Protein AF-A0A821YBG0-F1 (afdb_monomer_lite)

Secondary structure (DSSP, 8-state):
-PPPHHHH-GGGSSS----HHHHHHHHHHHHHHHHHHHHHHHHH-SS-HHHHHHHT---HHHHHT-

Sequence (66 aa):
MTPDPTITGGTWYSDHEFEAEFVRVLNEQCARLLDERLEEATTKFPNDPFLRRTSSLVSSVDLVAL

Organism: NCBI:txid392032

pLDDT: mean 82.62, std 15.38, range [53.62, 97.31]

InterPro domains:
  IPR007832 RNA polymerase Rpc34 [PF05158] (2-41)

Structure (mmCIF, N/CA/C/O backbone):
data_AF-A0A821YBG0-F1
#
_entry.id   AF-A0A821YBG0-F1
#
loop_
_atom_site.group_PDB
_atom_site.id
_atom_site.type_symbol
_atom_site.label_atom_id
_atom_site.label_alt_id
_atom_site.label_comp_id
_atom_site.label_asym_id
_atom_site.label_entity_id
_atom_site.label_seq_id
_atom_site.pdbx_PDB_ins_code
_atom_site.Cartn_x
_atom_site.Cartn_y
_atom_site.Cartn_z
_atom_site.occupancy
_atom_site.B_iso_or_equiv
_atom_site.auth_seq_id
_atom_site.auth_comp_id
_atom_site.auth_asym_id
_atom_site.auth_atom_id
_atom_site.pdbx_PDB_model_num
ATOM 1 N N . MET A 1 1 ? 27.142 18.540 -25.732 1.00 55.91 1 MET A N 1
ATOM 2 C CA . MET A 1 1 ? 25.902 19.121 -25.180 1.00 55.91 1 MET A CA 1
ATOM 3 C C . MET A 1 1 ? 24.899 17.993 -25.091 1.00 55.91 1 MET A C 1
ATOM 5 O O . MET A 1 1 ? 24.547 17.447 -26.127 1.00 55.91 1 MET A O 1
ATOM 9 N N . THR A 1 2 ? 2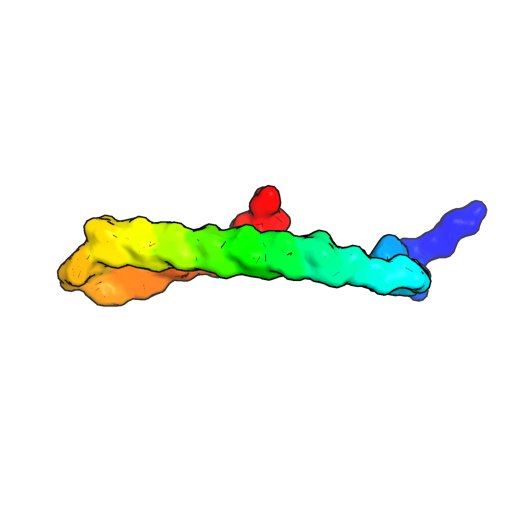4.540 17.571 -23.885 1.00 58.94 2 THR A N 1
ATOM 10 C CA . THR A 1 2 ? 23.487 16.574 -23.668 1.00 58.94 2 THR A CA 1
ATOM 11 C C . THR A 1 2 ? 22.149 17.307 -23.567 1.00 58.94 2 THR A C 1
ATOM 13 O O . THR A 1 2 ? 22.087 18.323 -22.873 1.00 58.94 2 THR A O 1
ATOM 16 N N . PRO A 1 3 ? 21.114 16.871 -24.302 1.00 66.44 3 PRO A N 1
ATOM 17 C CA . PRO A 1 3 ? 19.809 17.520 -24.272 1.00 66.44 3 PRO A CA 1
ATOM 18 C C . PRO A 1 3 ? 19.161 17.387 -22.887 1.00 66.44 3 PRO A C 1
ATOM 20 O O . PRO A 1 3 ? 19.409 16.419 -22.167 1.00 66.44 3 PRO A O 1
ATOM 23 N N . ASP A 1 4 ? 18.363 18.389 -22.517 1.00 69.94 4 ASP A N 1
ATOM 24 C CA . ASP A 1 4 ? 17.753 18.484 -21.192 1.00 69.94 4 ASP A CA 1
ATOM 25 C C . ASP A 1 4 ? 16.814 17.285 -20.925 1.00 69.94 4 ASP A C 1
ATOM 27 O O . ASP A 1 4 ? 15.943 17.008 -21.759 1.00 69.94 4 ASP A O 1
ATOM 31 N N . PRO A 1 5 ? 16.950 16.576 -19.786 1.00 62.22 5 PRO A N 1
ATOM 32 C CA . PRO A 1 5 ? 16.128 15.411 -19.457 1.00 62.22 5 PRO A CA 1
ATOM 33 C C . PRO A 1 5 ? 14.630 15.712 -19.364 1.00 62.22 5 PRO A C 1
ATOM 35 O O . PRO A 1 5 ? 13.818 14.814 -19.553 1.00 62.22 5 PRO A O 1
ATOM 38 N N . THR A 1 6 ? 14.238 16.959 -19.088 1.00 64.88 6 THR A N 1
ATOM 39 C CA . THR A 1 6 ? 12.821 17.359 -19.075 1.00 64.88 6 THR A CA 1
ATOM 40 C C . THR A 1 6 ? 12.227 17.464 -20.481 1.00 64.88 6 THR A C 1
ATOM 42 O O . THR A 1 6 ? 11.015 17.347 -20.639 1.00 64.88 6 THR A O 1
ATOM 45 N N . ILE A 1 7 ? 13.072 17.633 -21.506 1.00 61.66 7 ILE A N 1
ATOM 46 C CA . ILE A 1 7 ? 12.678 17.743 -22.919 1.00 61.66 7 ILE A CA 1
ATOM 47 C C . ILE A 1 7 ? 12.742 16.382 -23.615 1.00 61.66 7 ILE A C 1
ATOM 49 O O . ILE A 1 7 ? 11.871 16.060 -24.417 1.00 61.66 7 ILE A O 1
ATOM 53 N N . THR A 1 8 ? 13.757 15.569 -23.316 1.00 62.53 8 THR A N 1
ATOM 54 C CA . THR A 1 8 ? 13.872 14.201 -23.855 1.00 62.53 8 THR A CA 1
ATOM 55 C C . THR A 1 8 ? 13.090 13.174 -23.049 1.00 62.53 8 THR A C 1
ATOM 57 O O . THR A 1 8 ? 13.050 12.007 -23.424 1.00 62.53 8 THR A O 1
ATOM 60 N N . GLY A 1 9 ? 12.515 13.593 -21.918 1.00 60.69 9 GLY A N 1
ATOM 61 C CA . GLY A 1 9 ? 11.884 12.709 -20.949 1.00 60.69 9 GLY A CA 1
ATOM 62 C C . GLY A 1 9 ? 12.873 11.839 -20.157 1.00 60.69 9 GLY A C 1
ATOM 63 O O . GLY A 1 9 ? 12.466 11.021 -19.331 1.00 60.69 9 GLY A O 1
ATOM 64 N N . GLY A 1 10 ? 14.181 12.010 -20.372 1.00 62.47 10 GLY A N 1
ATOM 65 C CA . GLY A 1 10 ? 15.219 11.212 -19.728 1.00 62.47 10 GLY A CA 1
ATOM 66 C C . GLY A 1 10 ? 15.008 9.708 -19.935 1.00 62.47 10 GLY A C 1
ATOM 67 O O . GLY A 1 10 ? 14.360 9.263 -20.883 1.00 62.47 10 GLY A O 1
ATOM 68 N N . THR A 1 11 ? 15.525 8.903 -19.011 1.00 56.56 11 THR A N 1
ATOM 69 C CA . THR A 1 11 ? 15.381 7.438 -19.033 1.00 56.56 11 THR A CA 1
ATOM 70 C C . THR A 1 11 ? 13.915 6.964 -19.028 1.00 56.56 11 THR A C 1
ATOM 72 O O . THR A 1 11 ? 13.654 5.825 -19.387 1.00 56.56 11 THR A O 1
ATOM 75 N N . TRP A 1 12 ? 12.951 7.827 -18.674 1.00 55.75 12 TRP A N 1
ATOM 76 C CA . TRP A 1 12 ? 11.520 7.496 -18.590 1.00 55.75 12 TRP A CA 1
ATOM 77 C C . TRP A 1 12 ? 10.798 7.458 -19.945 1.00 55.75 12 TRP A C 1
ATOM 79 O O . TRP A 1 12 ? 9.763 6.810 -20.051 1.00 55.75 12 TRP A O 1
ATOM 89 N N . TYR A 1 13 ? 11.328 8.147 -20.961 1.00 53.62 13 TYR A N 1
ATOM 90 C CA . TYR A 1 13 ? 10.776 8.178 -22.328 1.00 53.62 13 TYR A CA 1
ATOM 91 C C . TYR A 1 13 ? 11.783 7.678 -23.372 1.00 53.62 13 TYR A C 1
ATOM 93 O O . TYR A 1 13 ? 11.639 7.926 -24.568 1.00 53.62 13 TYR A O 1
ATOM 101 N N . SER A 1 14 ? 12.835 6.996 -22.920 1.00 54.31 14 SER A N 1
ATOM 102 C CA . SER A 1 14 ? 13.719 6.257 -23.819 1.00 54.31 14 SER A CA 1
ATOM 103 C C . SER A 1 14 ? 12.941 5.064 -24.390 1.00 54.31 14 SER A C 1
ATOM 105 O O . SER A 1 14 ? 12.150 4.480 -23.660 1.00 54.31 14 SER A O 1
ATOM 107 N N . ASP A 1 15 ? 13.199 4.651 -25.637 1.00 55.47 15 ASP A N 1
ATOM 108 C CA . ASP A 1 15 ? 12.626 3.450 -26.302 1.00 55.47 15 ASP A CA 1
ATOM 109 C C . ASP A 1 15 ? 12.831 2.113 -25.535 1.00 55.47 15 ASP A C 1
ATOM 111 O O . ASP A 1 15 ? 12.500 1.035 -26.029 1.00 55.47 15 ASP A O 1
ATOM 115 N N . HIS A 1 16 ? 13.383 2.155 -24.322 1.00 54.44 16 HIS A N 1
ATOM 116 C CA . HIS A 1 16 ? 13.278 1.076 -23.358 1.00 54.44 16 HIS A CA 1
ATOM 117 C C . HIS A 1 16 ? 11.847 1.036 -22.819 1.00 54.44 16 HIS A C 1
ATOM 119 O O . HIS A 1 16 ? 11.501 1.756 -21.883 1.00 54.44 16 HIS A O 1
ATOM 125 N N . GLU A 1 17 ? 11.019 0.162 -23.395 1.00 60.66 17 GLU A N 1
ATOM 126 C CA . GLU A 1 17 ? 9.857 -0.373 -22.687 1.00 60.66 17 GLU A CA 1
ATOM 127 C C . GLU A 1 17 ? 10.283 -0.686 -21.248 1.00 60.66 17 GLU A C 1
ATOM 129 O O . GLU A 1 17 ? 11.269 -1.400 -21.036 1.00 60.66 17 GLU A O 1
ATOM 134 N N . PHE A 1 18 ? 9.589 -0.108 -20.262 1.00 62.78 18 PHE A N 1
ATOM 135 C CA . PHE A 1 18 ? 9.800 -0.467 -18.864 1.00 62.78 18 PHE A CA 1
ATOM 136 C C . PHE A 1 18 ? 9.821 -1.987 -18.769 1.00 62.78 18 PHE A C 1
ATOM 138 O O . PHE A 1 18 ? 8.894 -2.637 -19.257 1.00 62.78 18 PHE A O 1
ATOM 145 N N . GLU A 1 19 ? 10.866 -2.550 -18.161 1.00 75.94 19 GLU A N 1
ATOM 146 C CA . GLU A 1 19 ? 10.937 -3.989 -17.947 1.00 75.94 19 GLU A CA 1
ATOM 147 C C . GLU A 1 19 ? 9.668 -4.410 -17.199 1.00 75.94 19 GLU A C 1
ATOM 149 O O . GLU A 1 19 ? 9.488 -4.083 -16.024 1.00 75.94 19 GLU A O 1
ATOM 154 N N . ALA A 1 20 ? 8.750 -5.086 -17.895 1.00 81.50 20 ALA A N 1
ATOM 155 C CA . ALA A 1 20 ? 7.434 -5.419 -17.351 1.00 81.50 20 ALA A CA 1
ATOM 156 C C . ALA A 1 20 ? 7.560 -6.210 -16.040 1.00 81.50 20 ALA A C 1
ATOM 158 O O . ALA A 1 20 ? 6.773 -6.027 -15.113 1.00 81.50 20 ALA A O 1
ATOM 159 N N . GLU A 1 21 ? 8.615 -7.018 -15.938 1.00 84.50 21 GLU A N 1
ATOM 160 C CA . GLU A 1 21 ? 8.990 -7.738 -14.727 1.00 84.50 21 GLU A CA 1
ATOM 161 C C . GLU A 1 21 ? 9.393 -6.812 -13.577 1.00 84.50 21 GLU A C 1
ATOM 163 O O . GLU A 1 21 ? 8.970 -7.034 -12.446 1.00 84.50 21 GLU A O 1
ATOM 168 N N . PHE A 1 22 ? 10.141 -5.740 -13.839 1.00 83.88 22 PHE A N 1
ATOM 169 C CA . PHE A 1 22 ? 10.502 -4.767 -12.809 1.00 83.88 22 PHE A CA 1
ATOM 170 C C . PHE A 1 22 ? 9.266 -4.040 -12.268 1.00 83.88 22 PHE A C 1
ATOM 172 O O . PHE A 1 22 ? 9.074 -3.959 -11.054 1.00 83.88 22 PHE A O 1
ATOM 179 N N . VAL A 1 23 ? 8.378 -3.580 -13.155 1.00 86.31 23 VAL A N 1
ATOM 180 C CA . VAL A 1 23 ? 7.117 -2.931 -12.757 1.00 86.31 23 VAL A CA 1
ATOM 181 C C . VAL A 1 23 ? 6.229 -3.894 -11.967 1.00 86.31 23 VAL A C 1
ATOM 183 O O . VAL A 1 23 ? 5.642 -3.506 -10.956 1.00 86.31 23 VAL A O 1
ATOM 186 N N . ARG A 1 24 ? 6.157 -5.163 -12.390 1.00 88.38 24 ARG A N 1
ATOM 187 C CA . ARG A 1 24 ? 5.422 -6.216 -11.681 1.00 88.38 24 ARG A CA 1
ATOM 188 C C . ARG A 1 24 ? 5.968 -6.424 -10.269 1.00 88.38 24 ARG A C 1
ATOM 190 O O . ARG A 1 24 ? 5.188 -6.406 -9.321 1.00 88.38 24 ARG A O 1
ATOM 197 N N . VAL A 1 25 ? 7.287 -6.553 -10.119 1.00 91.12 25 VAL A N 1
ATOM 198 C CA . VAL A 1 25 ? 7.935 -6.719 -8.810 1.00 91.12 25 VAL A CA 1
ATOM 199 C C . VAL A 1 25 ? 7.672 -5.514 -7.911 1.00 91.12 25 VAL A C 1
ATOM 201 O O . VAL A 1 25 ? 7.288 -5.704 -6.759 1.00 91.12 25 VAL A O 1
ATOM 204 N N . LEU A 1 26 ? 7.814 -4.284 -8.416 1.00 89.38 26 LEU A N 1
ATOM 205 C CA . LEU A 1 26 ? 7.512 -3.080 -7.634 1.00 89.38 26 LEU A CA 1
ATOM 206 C C . LEU A 1 26 ? 6.060 -3.059 -7.152 1.0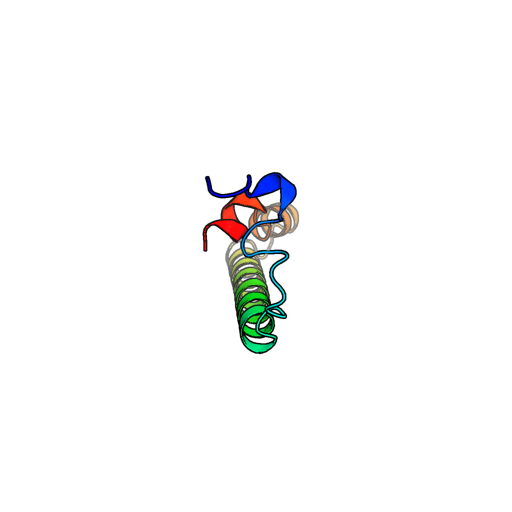0 89.38 26 LEU A C 1
ATOM 208 O O . LEU A 1 26 ? 5.804 -2.760 -5.987 1.00 89.38 26 LEU A O 1
ATOM 212 N N . ASN A 1 27 ? 5.115 -3.415 -8.022 1.00 90.88 27 ASN A N 1
ATOM 213 C CA . ASN A 1 27 ? 3.703 -3.487 -7.663 1.00 90.88 27 ASN A CA 1
ATOM 214 C C . ASN A 1 27 ? 3.457 -4.528 -6.554 1.00 90.88 27 ASN A C 1
ATOM 216 O O . ASN A 1 27 ? 2.816 -4.224 -5.550 1.00 90.88 27 ASN A O 1
ATOM 220 N N . GLU A 1 28 ? 4.041 -5.723 -6.681 1.00 94.50 28 GLU A N 1
ATOM 221 C CA . GLU A 1 28 ? 3.950 -6.777 -5.662 1.00 94.50 28 GLU A CA 1
ATOM 222 C C . GLU A 1 28 ? 4.546 -6.344 -4.309 1.00 94.50 28 GLU A C 1
ATOM 224 O O . GLU A 1 28 ? 3.965 -6.643 -3.264 1.00 94.50 28 GLU A O 1
ATOM 229 N N . GLN A 1 29 ? 5.670 -5.617 -4.304 1.00 92.00 29 GLN A N 1
ATOM 230 C CA . GLN A 1 29 ? 6.260 -5.082 -3.068 1.00 92.00 29 GLN A CA 1
ATOM 231 C C . GLN A 1 29 ? 5.373 -4.009 -2.427 1.00 92.00 29 GLN A C 1
ATOM 233 O O . GLN A 1 29 ? 5.154 -4.039 -1.216 1.00 92.00 29 GLN A O 1
ATOM 238 N N . CYS A 1 30 ? 4.823 -3.093 -3.230 1.00 92.94 30 CYS A N 1
ATOM 239 C CA . CYS A 1 30 ? 3.917 -2.058 -2.736 1.00 92.94 30 CYS A CA 1
ATOM 240 C C . CYS A 1 30 ? 2.658 -2.675 -2.116 1.00 92.94 30 CYS A C 1
ATOM 242 O O . CYS A 1 30 ? 2.258 -2.281 -1.024 1.00 92.94 30 CYS A O 1
ATOM 244 N N . ALA A 1 31 ? 2.058 -3.666 -2.782 1.00 94.19 31 ALA A N 1
ATOM 245 C CA . ALA A 1 31 ? 0.890 -4.372 -2.266 1.00 94.19 31 ALA A CA 1
ATOM 246 C C . ALA A 1 31 ? 1.196 -5.073 -0.934 1.00 94.19 31 ALA A C 1
ATOM 248 O O . ALA A 1 31 ? 0.479 -4.869 0.043 1.00 94.19 31 ALA A O 1
ATOM 249 N N . ARG A 1 32 ? 2.311 -5.815 -0.867 1.00 95.50 32 ARG A N 1
ATOM 250 C CA . ARG A 1 32 ? 2.734 -6.520 0.352 1.00 95.50 32 ARG A CA 1
ATOM 251 C C . ARG A 1 32 ? 2.909 -5.575 1.537 1.00 95.50 32 ARG A C 1
ATOM 253 O O . ARG A 1 32 ? 2.404 -5.859 2.615 1.00 95.50 32 ARG A O 1
ATOM 260 N N . LEU A 1 33 ? 3.583 -4.445 1.333 1.00 93.62 33 LEU A N 1
ATOM 261 C CA . LEU A 1 33 ? 3.761 -3.441 2.379 1.00 93.62 33 LEU A CA 1
ATOM 262 C C . LEU A 1 33 ? 2.412 -2.948 2.923 1.00 93.62 33 LEU A C 1
ATOM 264 O O . LEU A 1 33 ? 2.242 -2.797 4.132 1.00 93.62 33 LEU A O 1
ATOM 268 N N . LEU A 1 34 ? 1.461 -2.647 2.036 1.00 94.44 34 LEU A N 1
ATOM 269 C CA . LEU A 1 34 ? 0.150 -2.140 2.440 1.00 94.44 34 LEU A CA 1
ATOM 270 C C . LEU A 1 34 ? -0.636 -3.191 3.236 1.00 94.44 34 LEU A C 1
ATOM 272 O O . LEU A 1 34 ? -1.258 -2.841 4.241 1.00 94.44 34 LEU A O 1
ATOM 276 N N . ASP A 1 35 ? -0.550 -4.461 2.841 1.00 96.19 35 ASP A N 1
ATOM 277 C CA . ASP A 1 35 ? -1.158 -5.576 3.573 1.00 96.19 35 ASP A CA 1
ATOM 278 C C . ASP A 1 35 ? -0.534 -5.746 4.968 1.00 96.19 35 ASP A C 1
ATOM 280 O O . ASP A 1 35 ? -1.261 -5.821 5.962 1.00 96.19 35 ASP A O 1
ATOM 284 N N . GLU A 1 36 ? 0.798 -5.708 5.075 1.00 95.81 36 GLU A N 1
ATOM 285 C CA . GLU A 1 36 ? 1.516 -5.775 6.358 1.00 95.81 36 GLU A CA 1
ATOM 286 C C . GLU A 1 36 ? 1.089 -4.639 7.302 1.00 95.81 36 GLU A C 1
ATOM 288 O O . GLU A 1 36 ? 0.818 -4.854 8.486 1.00 95.81 36 GLU A O 1
ATOM 293 N N . ARG A 1 37 ? 0.948 -3.413 6.782 1.00 95.12 37 ARG A N 1
ATOM 294 C CA . ARG A 1 37 ? 0.491 -2.259 7.576 1.00 95.12 37 ARG A CA 1
ATOM 295 C C . ARG A 1 37 ? -0.950 -2.407 8.043 1.00 95.12 37 ARG A C 1
ATOM 297 O O . ARG A 1 37 ? -1.271 -2.013 9.168 1.00 95.12 37 ARG A O 1
ATOM 304 N N . LEU A 1 38 ? -1.820 -2.972 7.211 1.00 95.88 38 LEU A N 1
ATOM 305 C CA . LEU A 1 38 ? -3.1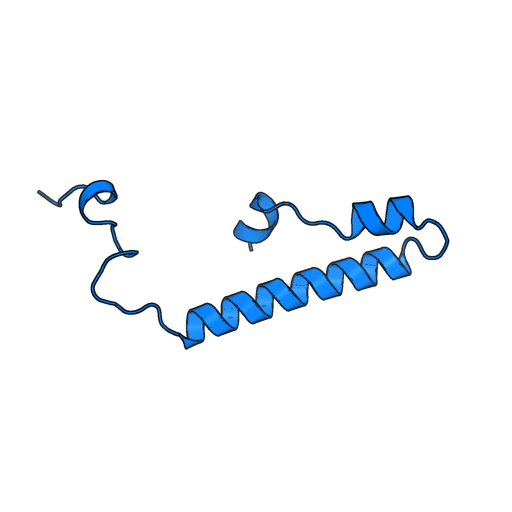98 -3.261 7.589 1.00 95.88 38 LEU A CA 1
ATOM 306 C C . LEU A 1 38 ? -3.268 -4.326 8.691 1.00 95.88 38 LEU A C 1
ATOM 308 O O . LEU A 1 38 ? -4.032 -4.165 9.650 1.00 95.88 38 LEU A O 1
ATOM 312 N N . GLU A 1 39 ? -2.474 -5.388 8.582 1.00 97.31 39 GLU A N 1
ATOM 313 C CA . GLU A 1 39 ? -2.398 -6.448 9.588 1.00 97.31 39 GLU A CA 1
ATOM 314 C C . GLU A 1 39 ? -1.872 -5.909 10.925 1.00 97.31 39 GLU A C 1
ATOM 316 O O . GLU A 1 39 ? -2.480 -6.135 11.980 1.00 97.31 39 GLU A O 1
ATOM 321 N N . GLU A 1 40 ? -0.808 -5.104 10.890 1.00 96.81 40 GLU A N 1
ATOM 322 C CA . GLU A 1 40 ? -0.278 -4.431 12.073 1.00 96.81 40 GLU A CA 1
ATOM 323 C C . GLU A 1 40 ? -1.318 -3.524 12.737 1.00 96.81 40 GLU A C 1
ATOM 325 O O . GLU A 1 40 ? -1.503 -3.582 13.955 1.00 96.81 40 GLU A O 1
ATOM 330 N N . ALA A 1 41 ? -2.008 -2.687 11.958 1.00 97.19 41 ALA A N 1
ATOM 331 C CA . ALA A 1 41 ? -3.043 -1.794 12.468 1.00 97.19 41 ALA A CA 1
ATOM 332 C C . ALA A 1 41 ? -4.209 -2.578 13.084 1.00 97.19 41 ALA A C 1
ATOM 334 O O . ALA A 1 41 ? -4.739 -2.200 14.131 1.00 97.19 41 ALA A O 1
ATOM 335 N N . THR A 1 42 ? -4.592 -3.694 12.461 1.00 96.69 42 THR A N 1
ATOM 336 C CA . THR A 1 42 ? -5.651 -4.583 12.955 1.00 96.69 42 THR A CA 1
ATOM 337 C C . THR A 1 42 ? -5.267 -5.236 14.274 1.00 96.69 42 THR A C 1
ATOM 339 O O . THR A 1 42 ? -6.089 -5.288 15.189 1.00 96.69 42 THR A O 1
ATOM 342 N N . THR A 1 43 ? -4.010 -5.657 14.398 1.00 96.69 43 THR A N 1
ATOM 343 C CA . THR A 1 43 ? -3.467 -6.271 15.613 1.00 96.69 43 THR A CA 1
ATOM 344 C C . THR A 1 43 ? -3.310 -5.255 16.746 1.00 96.69 43 THR A C 1
ATOM 346 O O . THR A 1 43 ? -3.650 -5.547 17.891 1.00 96.69 43 THR A O 1
ATOM 349 N N . LYS A 1 44 ? -2.829 -4.042 16.443 1.00 96.94 44 LYS A N 1
ATOM 350 C CA . LYS A 1 44 ? -2.601 -2.972 17.431 1.00 96.94 44 LYS A CA 1
ATOM 351 C C . LYS A 1 44 ? -3.903 -2.342 17.932 1.00 96.94 44 LYS A C 1
ATOM 353 O O . LYS A 1 44 ? -3.981 -1.956 19.097 1.00 96.94 44 LYS A O 1
ATOM 358 N N . PHE A 1 45 ? -4.925 -2.249 17.078 1.00 96.69 45 PHE A N 1
ATOM 359 C CA . PHE A 1 45 ? -6.173 -1.536 17.371 1.00 96.69 45 PHE A CA 1
ATOM 360 C C . PHE A 1 45 ? -7.420 -2.393 17.081 1.00 96.69 45 PHE A C 1
ATOM 362 O O . PHE A 1 45 ? -8.233 -2.044 16.220 1.00 96.69 45 PHE A O 1
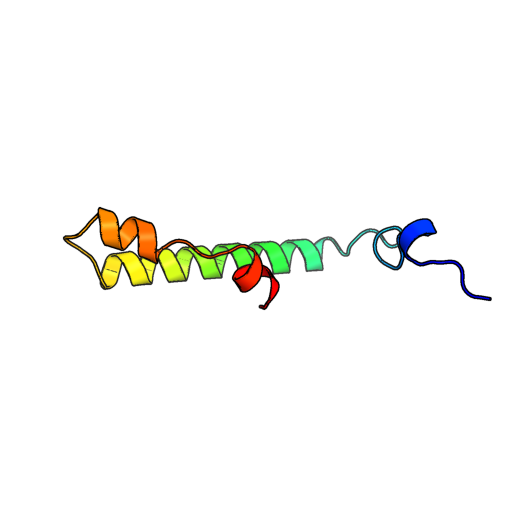ATOM 369 N N . PRO A 1 46 ? -7.631 -3.511 17.803 1.00 95.06 46 PRO A N 1
ATOM 370 C CA . PRO A 1 46 ? -8.738 -4.430 17.522 1.00 95.06 46 PRO A CA 1
ATOM 371 C C . PRO A 1 46 ? -10.120 -3.815 17.796 1.00 95.06 46 PRO A C 1
ATOM 373 O O . PRO A 1 46 ? -11.077 -4.112 17.082 1.00 95.06 46 PRO A O 1
ATOM 376 N N . ASN A 1 47 ? -10.213 -2.930 18.796 1.00 97.00 47 ASN A N 1
ATOM 377 C CA . ASN A 1 47 ? -11.469 -2.333 19.268 1.00 97.00 47 ASN A CA 1
ATOM 378 C C . ASN A 1 47 ? -11.587 -0.828 18.968 1.00 97.00 47 ASN A C 1
ATOM 380 O O . ASN A 1 47 ? -12.561 -0.204 19.382 1.00 97.00 47 ASN A O 1
ATOM 384 N N . ASP A 1 48 ? -10.617 -0.243 18.259 1.00 96.44 48 ASP A N 1
ATOM 385 C CA . ASP A 1 48 ? -10.654 1.159 17.836 1.00 96.44 48 ASP A CA 1
ATOM 386 C C . ASP A 1 48 ? -10.622 1.239 16.300 1.00 96.44 48 ASP A C 1
ATOM 388 O O . ASP A 1 48 ? -9.548 1.277 15.688 1.00 96.44 48 ASP A O 1
ATOM 392 N N . PRO A 1 49 ? -11.796 1.238 15.640 1.00 94.31 49 PRO A N 1
ATOM 393 C CA . PRO A 1 49 ? -11.865 1.238 14.184 1.00 94.31 49 PRO A CA 1
ATOM 394 C C . PRO A 1 49 ? -11.342 2.539 13.562 1.00 94.31 49 PRO A C 1
ATOM 396 O O . PRO A 1 49 ? -10.881 2.517 12.419 1.00 94.31 49 PRO A O 1
ATOM 399 N N . PHE A 1 50 ? -11.389 3.662 14.286 1.00 95.88 50 PHE A N 1
ATOM 400 C CA . PHE A 1 50 ? -10.913 4.948 13.780 1.00 95.88 50 PHE A CA 1
ATOM 401 C C . PHE A 1 50 ? -9.384 4.992 13.764 1.00 95.88 50 PHE A C 1
ATOM 403 O O . PHE A 1 50 ? -8.771 5.350 12.750 1.00 95.88 50 PHE A O 1
ATOM 410 N N . LEU A 1 51 ? -8.763 4.560 14.863 1.00 95.81 51 LEU A N 1
ATOM 411 C CA . LEU A 1 51 ? -7.313 4.503 14.971 1.00 95.81 51 LEU A CA 1
ATOM 412 C C . L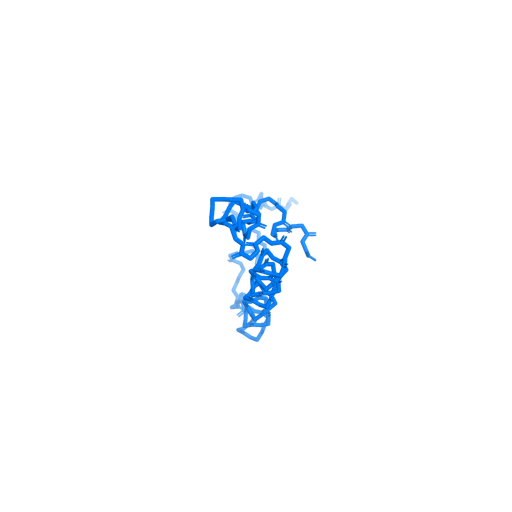EU A 1 51 ? -6.726 3.398 14.084 1.00 95.81 51 LEU A C 1
ATOM 414 O O . LEU A 1 51 ? -5.714 3.631 13.423 1.00 95.81 51 LEU A O 1
ATOM 418 N N . ARG A 1 52 ? -7.407 2.251 13.949 1.00 96.69 52 ARG A N 1
ATOM 419 C CA . ARG A 1 52 ? -7.051 1.201 12.977 1.00 96.69 52 ARG A CA 1
ATOM 420 C C . ARG A 1 52 ? -7.041 1.722 11.542 1.00 96.69 52 ARG A C 1
ATOM 422 O O . ARG A 1 52 ? -6.095 1.483 10.794 1.00 96.69 52 ARG A O 1
ATOM 429 N N . ARG A 1 53 ? -8.079 2.463 11.145 1.00 94.62 53 ARG A N 1
ATOM 430 C CA . ARG A 1 53 ? -8.145 3.050 9.800 1.00 94.62 53 ARG A CA 1
ATOM 431 C C . ARG A 1 53 ? -7.002 4.031 9.571 1.00 94.62 53 ARG A C 1
ATOM 433 O O . ARG A 1 53 ? -6.388 4.005 8.522 1.00 94.62 53 ARG A O 1
ATOM 440 N N . THR A 1 54 ? -6.729 4.906 10.530 1.00 95.56 54 THR A N 1
ATOM 441 C CA . THR A 1 54 ? -5.713 5.952 10.343 1.00 95.56 54 THR A CA 1
ATOM 442 C C . THR A 1 54 ? -4.295 5.373 10.338 1.00 95.56 54 THR A C 1
ATOM 444 O O . THR A 1 54 ? -3.465 5.810 9.552 1.00 95.56 54 THR A O 1
ATOM 447 N N . SER A 1 55 ? -4.032 4.355 11.163 1.00 93.94 55 SER A N 1
ATOM 448 C CA . SER A 1 55 ? -2.719 3.697 11.266 1.00 93.94 55 SER A CA 1
ATOM 449 C C . SER A 1 55 ? -2.394 2.717 10.134 1.00 93.94 55 SER A C 1
ATOM 451 O O . SER A 1 55 ? -1.226 2.395 9.950 1.00 93.94 55 SER A O 1
ATOM 453 N N . SER A 1 56 ? -3.391 2.267 9.366 1.00 94.88 56 SER A N 1
ATOM 454 C CA . SER A 1 56 ? -3.182 1.424 8.175 1.00 94.88 56 SER A CA 1
ATOM 455 C C . SER A 1 56 ? -2.841 2.223 6.911 1.00 94.88 56 SER A C 1
ATOM 457 O O . SER A 1 56 ? -2.511 1.633 5.886 1.00 94.88 56 SER A O 1
ATOM 459 N N . LEU A 1 57 ? -2.903 3.558 6.956 1.00 93.31 57 LEU A N 1
ATOM 460 C CA . LEU A 1 57 ? -2.563 4.416 5.821 1.00 93.31 57 LEU A CA 1
ATOM 461 C C . LEU A 1 57 ? -1.054 4.670 5.741 1.00 93.31 57 LEU A C 1
ATOM 463 O O . LEU A 1 57 ? -0.368 4.792 6.754 1.00 93.31 57 LEU A O 1
ATOM 467 N N . VAL A 1 58 ? -0.557 4.819 4.516 1.00 92.06 58 VAL A N 1
ATOM 468 C CA . VAL A 1 58 ? 0.832 5.181 4.209 1.00 92.06 58 VAL A CA 1
ATOM 469 C C . VAL A 1 58 ? 0.823 6.381 3.272 1.00 92.06 58 VAL A C 1
ATOM 471 O O . VAL A 1 58 ? 0.000 6.446 2.356 1.00 92.06 58 VAL A O 1
ATOM 474 N N . SER A 1 59 ? 1.703 7.355 3.512 1.00 91.75 59 SER A N 1
ATOM 475 C CA . SER A 1 59 ? 1.826 8.500 2.613 1.00 91.75 59 SER A CA 1
ATOM 476 C C . SER A 1 59 ? 2.515 8.080 1.315 1.00 91.75 59 SER A C 1
ATOM 478 O O . SER A 1 59 ? 3.395 7.220 1.310 1.00 91.75 59 SER A O 1
ATOM 480 N N . SER A 1 60 ? 2.154 8.709 0.199 1.00 86.81 60 SER A N 1
ATOM 481 C CA . SER A 1 60 ? 2.818 8.441 -1.081 1.00 86.81 60 SER A CA 1
ATOM 482 C C . SER A 1 60 ? 4.312 8.772 -1.046 1.00 86.81 60 SER A C 1
ATOM 484 O O . SER A 1 60 ? 5.085 8.152 -1.766 1.00 86.81 60 SER A O 1
ATOM 486 N N . VAL A 1 61 ? 4.727 9.717 -0.198 1.00 88.56 61 VAL A N 1
ATOM 487 C CA . VAL A 1 61 ? 6.137 10.086 -0.017 1.00 88.56 61 VAL A CA 1
ATOM 488 C C . VAL A 1 61 ? 6.910 8.957 0.661 1.00 88.56 61 VAL A C 1
ATOM 490 O O . VAL A 1 61 ? 7.992 8.608 0.202 1.00 88.56 61 VAL A O 1
ATOM 493 N N . ASP A 1 62 ? 6.339 8.344 1.699 1.00 84.00 62 ASP A N 1
ATOM 494 C CA . ASP A 1 62 ? 6.979 7.227 2.404 1.00 84.00 62 ASP A CA 1
ATOM 495 C C . ASP A 1 62 ? 7.010 5.957 1.546 1.00 84.00 62 ASP A C 1
ATOM 497 O O . ASP A 1 62 ? 7.938 5.163 1.650 1.00 84.00 62 ASP A O 1
ATOM 501 N N . LEU A 1 63 ? 6.006 5.774 0.683 1.00 82.31 63 LEU A N 1
ATOM 502 C CA . LEU A 1 63 ? 5.931 4.640 -0.239 1.00 82.31 63 LEU A CA 1
ATOM 503 C C . LEU A 1 63 ? 7.023 4.720 -1.318 1.00 82.31 63 LEU A C 1
ATOM 505 O O . LEU A 1 63 ? 7.634 3.712 -1.644 1.00 82.31 63 LEU A O 1
ATOM 509 N N . VAL A 1 64 ? 7.308 5.920 -1.833 1.00 78.94 64 VAL A N 1
ATOM 510 C CA . VAL A 1 64 ? 8.359 6.155 -2.843 1.00 78.94 64 VAL A CA 1
AT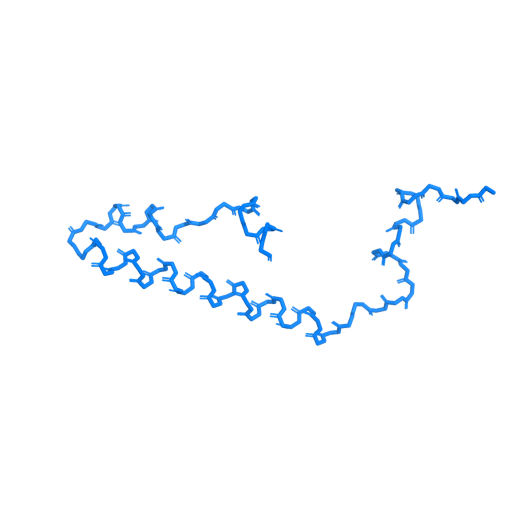OM 511 C C . VAL A 1 64 ? 9.778 6.043 -2.261 1.00 78.94 64 VAL A C 1
ATOM 513 O O . VAL A 1 64 ? 10.734 5.902 -3.016 1.00 78.94 64 VAL A O 1
ATOM 516 N N . ALA A 1 65 ? 9.932 6.105 -0.935 1.00 73.38 65 ALA A N 1
ATOM 517 C CA . ALA A 1 65 ? 11.224 6.008 -0.254 1.00 73.38 65 ALA A CA 1
ATOM 518 C C . ALA A 1 65 ? 11.681 4.562 0.053 1.00 73.38 65 ALA A C 1
ATOM 520 O O . ALA A 1 65 ? 12.731 4.394 0.680 1.00 73.38 65 ALA A O 1
ATOM 521 N N . LEU A 1 66 ? 10.900 3.550 -0.345 1.00 61.66 66 LEU A N 1
ATOM 522 C CA . LEU A 1 66 ? 11.247 2.122 -0.268 1.00 61.66 66 LEU A CA 1
ATOM 523 C C . LEU A 1 66 ? 12.190 1.698 -1.397 1.00 61.66 66 LEU A C 1
ATOM 525 O O . LEU A 1 66 ? 13.093 0.886 -1.098 1.00 61.66 66 LEU A O 1
#

Radius of gyration: 18.27 Å; chains: 1; bounding box: 38×27×46 Å

Foldseek 3Di:
DDDDCVVCVNPNNPPPDDPVVVVVVLVVVLVVVLVVQLVVLCVVCVPPVPSSVVRSDDDPVVSVVD